Protein AF-A0A0B2SBJ8-F1 (afdb_monomer_lite)

Radius of gyration: 13.87 Å; chains: 1; bounding box: 40×36×32 Å

Foldseek 3Di:
DDDPPPAFDWWFDWPVDPDIDHQADDADVPGDPVNRQQVSCCQRWVDGQPVQFDPPAWDWDDDPPDIDIGTDGDDDDPPDHTDHPDPPTTDDIDGDHDDD

Sequence (100 aa):
MHAVDTGQCLLVKGWKGSSWSFPHGKKSKDEEDHACAIREVMEETGFDVSKLLNKDEYLEVIFGQQRVRLYIIAGVKDDTTFAPLTKKEISQIVSLVQIL

Secondary structure (DSSP, 8-state):
----------EEEETT-S--B-S--PPPTT--HHHHHHHHHHHHHS---TTT--TT-EEEEEETTEEEEEE------TT-----SSTTSEEEEE------

Organism: Glycine soja (NCBI:txid3848)

InterPro domains:
  IPR000086 NUDIX hydrolase domain [PF00293] (6-95)
  IPR000086 NUDIX hydrolase domain [PS51462] (1-100)
  IPR015797 NUDIX hydrolase-like domain superfamily [SSF55811] (5-93)
  IPR020084 NUDIX hydrolase, conserved site [PS00893] (25-46)
  IPR044099 mRNA decapping enzyme 2 , NUDIX hydrolase domain [cd03672] (9-93)

Structure (mmCIF, N/CA/C/O backbone):
data_AF-A0A0B2SBJ8-F1
#
_entry.id   AF-A0A0B2SBJ8-F1
#
loop_
_atom_site.group_PDB
_atom_site.id
_atom_site.type_symbol
_atom_site.label_atom_id
_atom_site.label_alt_id
_atom_site.label_comp_id
_atom_site.label_asym_id
_atom_site.label_entity_id
_atom_site.label_seq_id
_atom_site.pdbx_PDB_ins_code
_atom_site.Cartn_x
_atom_site.Cartn_y
_atom_site.Cartn_z
_atom_site.occupancy
_atom_site.B_iso_or_equiv
_atom_site.auth_seq_id
_atom_site.auth_comp_id
_atom_site.auth_asym_id
_atom_site.auth_atom_id
_atom_site.pdbx_PDB_model_num
ATOM 1 N N . MET A 1 1 ? -23.890 -18.162 2.398 1.00 35.91 1 MET A N 1
ATOM 2 C CA . MET A 1 1 ? -23.801 -16.760 2.854 1.00 35.91 1 MET A CA 1
ATOM 3 C C . MET A 1 1 ? -23.011 -16.020 1.796 1.00 35.91 1 MET A C 1
ATOM 5 O O . MET A 1 1 ? -21.812 -16.234 1.706 1.00 35.91 1 MET A O 1
ATOM 9 N N . HIS A 1 2 ? -23.692 -15.292 0.912 1.00 35.75 2 HIS A N 1
ATOM 10 C CA . HIS A 1 2 ? -23.014 -14.532 -0.136 1.00 35.75 2 HIS A CA 1
ATOM 11 C C . HIS A 1 2 ? -22.438 -13.271 0.503 1.00 35.75 2 HIS A C 1
ATOM 13 O O . HIS A 1 2 ? -23.190 -12.514 1.115 1.00 35.75 2 HIS A O 1
ATOM 19 N N . ALA A 1 3 ? -21.126 -13.067 0.390 1.00 42.59 3 ALA A N 1
ATOM 20 C CA . ALA A 1 3 ? -20.567 -11.741 0.592 1.00 42.59 3 ALA A CA 1
ATOM 21 C C . ALA A 1 3 ? -21.173 -10.842 -0.491 1.00 42.59 3 ALA A C 1
ATOM 23 O O . ALA A 1 3 ? -21.095 -11.171 -1.677 1.00 42.59 3 ALA A O 1
ATOM 24 N N . VAL A 1 4 ? -21.846 -9.769 -0.081 1.00 42.03 4 VAL A N 1
ATOM 25 C CA . VAL A 1 4 ? -22.311 -8.752 -1.020 1.00 42.03 4 VAL A CA 1
ATOM 26 C C . VAL A 1 4 ? -21.079 -7.955 -1.408 1.00 42.03 4 VAL A C 1
ATOM 28 O O . VAL A 1 4 ? -20.563 -7.186 -0.599 1.00 42.03 4 VAL A O 1
ATOM 31 N N . ASP A 1 5 ? -20.599 -8.172 -2.629 1.00 53.94 5 ASP A N 1
ATOM 32 C CA . ASP A 1 5 ? -19.610 -7.294 -3.235 1.00 53.94 5 ASP A CA 1
ATOM 33 C C . ASP A 1 5 ? -20.246 -5.908 -3.386 1.00 53.94 5 ASP A C 1
ATOM 35 O O . ASP A 1 5 ? -21.126 -5.680 -4.216 1.00 53.94 5 ASP A O 1
ATOM 39 N N . THR A 1 6 ? -19.865 -5.009 -2.485 1.00 52.84 6 THR A N 1
ATOM 40 C CA . THR A 1 6 ? -20.369 -3.634 -2.417 1.00 52.84 6 THR A CA 1
ATOM 41 C C . THR A 1 6 ? -19.567 -2.695 -3.318 1.00 52.84 6 THR A C 1
ATOM 43 O O . THR A 1 6 ? -19.782 -1.485 -3.268 1.00 52.84 6 THR A O 1
ATOM 46 N N . GLY A 1 7 ? -18.673 -3.250 -4.150 1.00 66.19 7 GLY A N 1
ATOM 47 C CA . GLY A 1 7 ? -17.771 -2.515 -5.019 1.00 66.19 7 GLY A CA 1
ATOM 48 C C . GLY A 1 7 ? -16.770 -1.728 -4.187 1.00 66.19 7 GLY A C 1
ATOM 49 O O . GLY A 1 7 ? -16.849 -0.506 -4.233 1.00 66.19 7 GLY A O 1
ATOM 50 N N . GLN A 1 8 ? -15.880 -2.411 -3.426 1.00 69.69 8 GLN A N 1
ATOM 51 C CA . GLN A 1 8 ? -14.955 -1.860 -2.405 1.00 69.69 8 GLN A CA 1
ATOM 52 C C . GLN A 1 8 ? -13.444 -1.704 -2.750 1.00 69.69 8 GLN A C 1
ATOM 54 O O . GLN A 1 8 ? -12.796 -2.661 -3.159 1.00 69.69 8 GLN A O 1
ATOM 59 N N . CYS A 1 9 ? -12.852 -0.516 -2.498 1.00 77.81 9 CYS A N 1
ATOM 60 C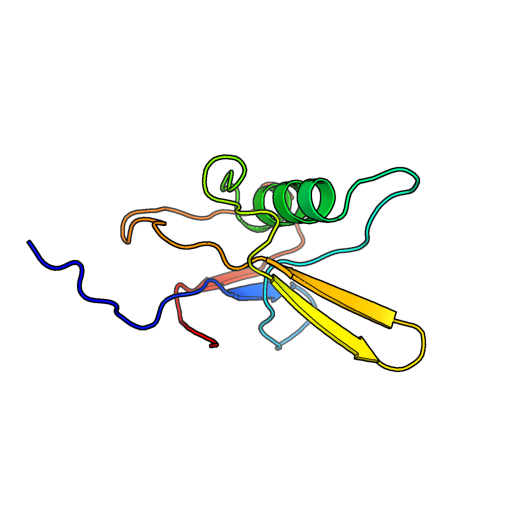 CA . CYS A 1 9 ? -11.397 -0.264 -2.339 1.00 77.81 9 CYS A CA 1
ATOM 61 C C . CYS A 1 9 ? -11.098 1.128 -1.704 1.00 77.81 9 CYS A C 1
ATOM 63 O O . CYS A 1 9 ? -11.770 2.098 -2.030 1.00 77.81 9 CYS A O 1
ATOM 65 N N . LEU A 1 10 ? -10.097 1.230 -0.815 1.00 83.56 10 LEU A N 1
ATOM 66 C CA . LEU A 1 10 ? -9.769 2.366 0.078 1.00 83.56 10 LEU A CA 1
ATOM 67 C C . LEU A 1 10 ? -9.058 3.563 -0.606 1.00 83.56 10 LEU A C 1
ATOM 69 O O . LEU A 1 10 ? -8.126 3.368 -1.385 1.00 83.56 10 LEU A O 1
ATOM 73 N N . LEU A 1 11 ? -9.416 4.802 -0.227 1.00 87.44 11 LEU A N 1
ATOM 74 C CA . LEU A 1 11 ? -8.755 6.045 -0.667 1.00 87.44 11 LEU A CA 1
ATOM 75 C C . LEU A 1 11 ? -8.257 6.908 0.509 1.00 87.44 11 LEU A C 1
ATOM 77 O O . LEU A 1 11 ? -8.894 7.001 1.561 1.00 87.44 11 LEU A O 1
ATOM 81 N N . VAL A 1 12 ? -7.142 7.609 0.289 1.00 85.25 12 VAL A N 1
ATOM 82 C CA . VAL A 1 12 ? -6.492 8.534 1.231 1.00 85.25 12 VAL A CA 1
ATOM 83 C C . VAL A 1 12 ? -6.455 9.965 0.690 1.00 85.25 12 VAL A C 1
ATOM 85 O O . VAL A 1 12 ? -6.516 10.195 -0.520 1.00 85.25 12 VAL A O 1
ATOM 88 N N . LYS A 1 13 ? -6.357 10.947 1.597 1.00 83.06 13 LYS A N 1
ATOM 89 C CA . LYS A 1 13 ? -6.271 12.376 1.261 1.00 83.06 13 LYS A CA 1
ATOM 90 C C . LYS A 1 13 ? -5.124 13.079 1.986 1.00 83.06 13 LYS A C 1
ATOM 92 O O . LYS A 1 13 ? -5.199 13.366 3.189 1.00 83.06 13 LYS A O 1
ATOM 97 N N . GLY A 1 14 ? -4.094 13.416 1.211 1.00 74.81 14 GLY A N 1
ATOM 98 C CA . GLY A 1 14 ? -2.898 14.113 1.681 1.00 74.81 14 GLY A CA 1
ATOM 99 C C . GLY A 1 14 ? -3.172 15.537 2.184 1.00 74.81 14 GLY A C 1
ATOM 100 O O . GLY A 1 14 ? -3.957 16.283 1.605 1.00 74.81 14 GLY A O 1
ATOM 101 N N . TRP A 1 15 ? -2.474 15.949 3.242 1.00 65.50 15 TRP A N 1
ATOM 102 C CA . TRP A 1 15 ? -2.727 17.183 4.002 1.00 65.50 15 TRP A CA 1
ATOM 103 C C . TRP A 1 15 ? -2.691 18.486 3.182 1.00 65.50 15 TRP A C 1
ATOM 105 O O . TRP A 1 15 ? -3.390 19.447 3.496 1.00 65.50 15 TRP A O 1
ATOM 115 N N . LYS A 1 16 ? -1.853 18.545 2.139 1.00 65.38 16 LYS A N 1
ATOM 116 C CA . LYS A 1 16 ? -1.668 19.740 1.290 1.00 65.38 16 LYS A CA 1
ATOM 117 C C . LYS A 1 16 ? -2.510 19.727 0.007 1.00 65.38 16 LYS A C 1
ATOM 119 O O . LYS A 1 16 ? -2.416 20.671 -0.772 1.00 65.38 16 LYS A O 1
ATOM 124 N N . GLY A 1 17 ? -3.281 18.666 -0.241 1.00 63.16 17 GLY A N 1
ATOM 125 C CA . GLY A 1 17 ? -4.017 18.457 -1.486 1.00 63.16 17 GLY A CA 1
ATOM 126 C C . GLY A 1 17 ? -5.512 18.251 -1.257 1.00 63.16 17 GLY A C 1
ATOM 127 O O . GLY A 1 17 ? -5.944 17.693 -0.254 1.00 63.16 17 GLY A O 1
ATOM 128 N N . SER A 1 18 ? -6.327 18.677 -2.222 1.00 66.75 18 SER A N 1
ATOM 129 C CA . SER A 1 18 ? -7.769 18.391 -2.199 1.00 66.75 18 SER A CA 1
ATOM 130 C C . SER A 1 18 ? -8.129 17.029 -2.802 1.00 66.75 18 SER A C 1
ATOM 132 O O . SER A 1 18 ? -9.244 16.559 -2.566 1.00 66.75 18 SER A O 1
ATOM 134 N N . SER A 1 19 ? -7.211 16.418 -3.554 1.00 80.56 19 SER A N 1
ATOM 135 C CA . SER A 1 19 ? -7.378 15.149 -4.266 1.00 80.56 19 SER A CA 1
ATOM 136 C C . SER A 1 19 ? -7.350 13.937 -3.337 1.00 80.56 19 SER A C 1
ATOM 138 O O . SER A 1 19 ? -6.528 13.865 -2.426 1.00 80.56 19 SER A O 1
ATOM 140 N N . TRP A 1 20 ? -8.216 12.973 -3.638 1.00 84.62 20 TRP A N 1
ATOM 141 C CA . TRP A 1 20 ? -8.141 11.609 -3.126 1.00 84.62 20 TRP A CA 1
ATOM 142 C C . TRP A 1 20 ? -7.258 10.762 -4.048 1.00 84.62 20 TRP A C 1
ATOM 144 O O . TRP A 1 20 ? -7.264 10.973 -5.263 1.00 84.62 20 TRP A O 1
ATOM 154 N N . SER A 1 21 ? -6.527 9.808 -3.483 1.00 87.06 21 SER A N 1
ATOM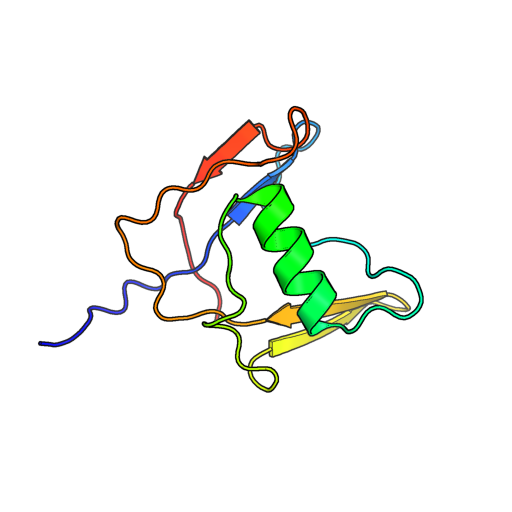 155 C CA . SER A 1 21 ? -5.716 8.827 -4.213 1.00 87.06 21 SER A CA 1
ATOM 156 C C . SER A 1 21 ? -5.767 7.470 -3.515 1.00 87.06 21 SER A C 1
ATOM 158 O O . SER A 1 21 ? -6.141 7.381 -2.346 1.00 87.06 21 SER A O 1
ATOM 160 N N . PHE A 1 22 ? -5.382 6.406 -4.217 1.00 90.88 22 PHE A N 1
ATOM 161 C CA . PHE A 1 22 ? -5.046 5.143 -3.557 1.00 90.88 22 PHE A CA 1
ATOM 162 C C . PHE A 1 22 ? -3.817 5.330 -2.658 1.00 90.88 22 PHE A C 1
ATOM 164 O O . PHE A 1 22 ? -2.991 6.194 -2.977 1.00 90.88 22 PHE A O 1
ATOM 171 N N . PRO A 1 23 ? -3.666 4.528 -1.587 1.00 89.75 23 PRO A N 1
ATOM 172 C CA . PRO A 1 23 ? -2.433 4.508 -0.819 1.00 89.75 23 PRO A CA 1
ATOM 173 C C . PRO A 1 23 ? -1.250 4.143 -1.719 1.00 89.75 23 PRO A C 1
ATOM 175 O O . PRO A 1 23 ? -1.281 3.111 -2.397 1.00 89.75 23 PRO A O 1
ATOM 178 N N . HIS A 1 24 ? -0.238 5.006 -1.788 1.00 88.88 24 HIS A N 1
ATOM 179 C CA . HIS A 1 24 ? 0.910 4.797 -2.667 1.00 88.88 24 HIS A CA 1
ATOM 180 C C . HIS A 1 24 ? 2.120 5.634 -2.251 1.00 88.88 24 HIS A C 1
ATOM 182 O O . HIS A 1 24 ? 2.001 6.792 -1.857 1.00 88.88 24 HIS A O 1
ATOM 188 N N . GLY A 1 25 ? 3.316 5.139 -2.556 1.00 88.06 25 GLY A N 1
ATOM 189 C CA . GLY A 1 25 ? 4.524 5.941 -2.417 1.00 88.06 25 GLY A CA 1
ATOM 190 C C . GLY A 1 25 ? 5.669 5.475 -3.293 1.00 88.06 25 GLY A C 1
ATOM 191 O O . GLY A 1 25 ? 5.478 4.867 -4.350 1.00 88.06 25 GLY A O 1
ATOM 192 N N . LYS A 1 26 ? 6.880 5.872 -2.906 1.00 90.44 26 LYS A N 1
ATOM 193 C CA . LYS A 1 26 ? 8.079 5.683 -3.722 1.00 90.44 26 LYS A CA 1
ATOM 194 C C . LYS A 1 26 ? 8.859 4.489 -3.215 1.00 90.44 26 LYS A C 1
ATOM 196 O O . LYS A 1 26 ? 9.368 4.505 -2.099 1.00 90.44 26 LYS A O 1
ATOM 201 N N . LYS A 1 27 ? 9.043 3.518 -4.104 1.00 91.38 27 LYS A N 1
ATOM 202 C CA . LYS A 1 27 ? 9.879 2.356 -3.842 1.00 91.38 27 LYS A CA 1
ATOM 203 C C . LYS A 1 27 ? 11.313 2.757 -3.494 1.00 91.38 27 LYS A C 1
ATOM 205 O O . LYS A 1 27 ? 11.947 3.528 -4.218 1.00 91.38 27 LYS A O 1
ATOM 210 N N . SER A 1 28 ? 11.815 2.199 -2.402 1.00 91.94 28 SER A N 1
ATOM 211 C CA . SER A 1 28 ? 13.192 2.349 -1.946 1.00 91.94 28 SER A CA 1
ATOM 212 C C . SER A 1 28 ? 14.174 1.560 -2.819 1.00 91.94 28 SER A C 1
ATOM 214 O O . SER A 1 28 ? 13.802 0.684 -3.606 1.00 91.94 28 SER A O 1
ATOM 216 N N . LYS A 1 29 ? 15.469 1.868 -2.691 1.00 92.31 29 LYS A N 1
ATOM 217 C CA . LYS A 1 29 ? 16.521 1.080 -3.344 1.00 92.31 29 LYS A CA 1
ATOM 218 C C . LYS A 1 29 ? 16.492 -0.350 -2.792 1.00 92.31 29 LYS A C 1
ATOM 220 O O . LYS A 1 29 ? 16.384 -0.532 -1.586 1.00 92.31 29 LYS A O 1
ATOM 225 N N . ASP A 1 30 ? 16.602 -1.329 -3.687 1.00 93.31 30 ASP A N 1
ATOM 226 C CA . ASP A 1 30 ? 16.594 -2.767 -3.378 1.00 93.31 30 ASP A CA 1
ATOM 227 C C . ASP A 1 30 ? 15.291 -3.268 -2.693 1.00 93.31 30 ASP A C 1
ATOM 229 O O . ASP A 1 30 ? 15.243 -4.386 -2.188 1.00 93.31 30 ASP A O 1
ATOM 233 N N . GLU A 1 31 ? 14.212 -2.469 -2.708 1.00 93.75 31 GLU A N 1
ATOM 234 C CA . GLU A 1 31 ? 12.878 -2.854 -2.223 1.00 93.75 31 GLU A CA 1
ATOM 235 C C . GLU A 1 31 ? 12.071 -3.556 -3.333 1.00 93.75 31 GLU A C 1
ATOM 237 O O . GLU A 1 31 ? 12.085 -3.163 -4.506 1.00 93.75 31 GLU A O 1
ATOM 242 N N . GLU A 1 32 ? 11.341 -4.606 -2.961 1.00 95.69 32 GLU A N 1
ATOM 243 C CA . GLU A 1 32 ? 10.426 -5.326 -3.849 1.00 95.69 32 GLU A CA 1
ATOM 244 C C . GLU A 1 32 ? 9.097 -4.577 -4.017 1.00 95.69 32 GLU A C 1
ATOM 246 O O . GLU A 1 32 ? 8.594 -3.974 -3.070 1.00 95.69 32 GLU A O 1
ATOM 251 N N . ASP A 1 33 ? 8.481 -4.648 -5.203 1.00 94.88 33 ASP A N 1
ATOM 252 C CA . ASP A 1 33 ? 7.281 -3.848 -5.526 1.00 94.88 33 ASP A CA 1
ATOM 253 C C . ASP A 1 33 ? 6.114 -4.106 -4.545 1.00 94.88 33 ASP A C 1
ATOM 255 O O . ASP A 1 33 ? 5.444 -3.175 -4.100 1.00 94.88 33 ASP A O 1
ATOM 259 N N . HIS A 1 34 ? 5.919 -5.365 -4.141 1.00 94.88 34 HIS A N 1
ATOM 260 C CA . HIS A 1 34 ? 4.905 -5.765 -3.159 1.00 94.88 34 HIS A CA 1
ATOM 261 C C . HIS A 1 34 ? 5.266 -5.371 -1.717 1.00 94.88 34 HIS A C 1
ATOM 263 O O . HIS A 1 34 ? 4.375 -5.071 -0.926 1.00 94.88 34 HIS A O 1
ATOM 269 N N . ALA A 1 35 ? 6.557 -5.350 -1.367 1.00 96.44 35 ALA A N 1
ATOM 270 C CA . ALA A 1 35 ? 7.015 -4.933 -0.042 1.00 96.44 35 ALA A CA 1
ATOM 271 C C . ALA A 1 35 ? 6.804 -3.425 0.156 1.00 96.44 35 ALA A C 1
ATOM 273 O O . ALA A 1 35 ? 6.287 -3.015 1.194 1.00 96.44 35 ALA A O 1
ATOM 274 N N . CYS A 1 36 ? 7.090 -2.631 -0.883 1.00 95.31 36 CYS A N 1
ATOM 275 C CA . CYS A 1 36 ? 6.738 -1.215 -0.928 1.00 95.31 36 CYS A CA 1
ATOM 276 C C . CYS A 1 36 ? 5.232 -1.017 -0.719 1.00 95.31 36 CYS A C 1
ATOM 2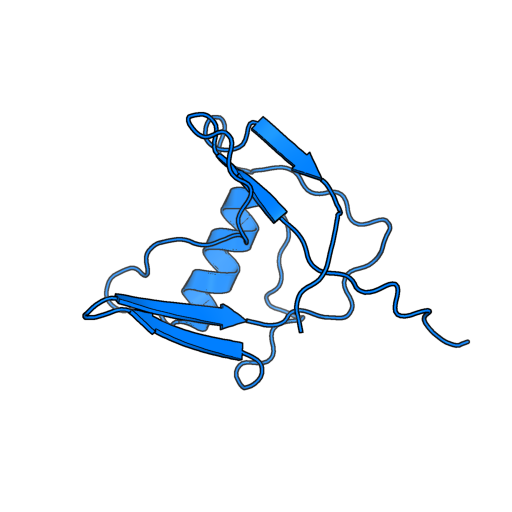78 O O . CYS A 1 36 ? 4.844 -0.256 0.156 1.00 95.31 36 CYS A O 1
ATOM 280 N N . ALA A 1 37 ? 4.377 -1.724 -1.466 1.00 95.00 37 ALA A N 1
ATOM 281 C CA . ALA A 1 37 ? 2.926 -1.571 -1.339 1.00 95.00 37 ALA A CA 1
ATOM 282 C C . ALA A 1 37 ? 2.411 -1.878 0.082 1.00 95.00 37 ALA A C 1
ATOM 284 O O . ALA A 1 37 ? 1.617 -1.111 0.621 1.00 95.00 37 ALA A O 1
ATOM 285 N N . ILE A 1 38 ? 2.901 -2.950 0.719 1.00 94.75 38 ILE A N 1
ATOM 286 C CA . ILE A 1 38 ? 2.556 -3.288 2.113 1.00 94.75 38 ILE A CA 1
ATOM 287 C C . ILE A 1 38 ? 2.989 -2.171 3.071 1.00 94.75 38 ILE A C 1
ATOM 289 O O . ILE A 1 38 ? 2.211 -1.772 3.937 1.00 94.75 38 ILE A O 1
ATOM 293 N N . ARG A 1 39 ? 4.216 -1.657 2.914 1.00 95.44 39 ARG A N 1
ATOM 294 C CA . ARG A 1 39 ? 4.770 -0.598 3.764 1.00 95.44 39 ARG A CA 1
ATOM 295 C C . ARG A 1 39 ? 3.965 0.700 3.654 1.00 95.44 39 ARG A C 1
ATOM 297 O O . ARG A 1 39 ? 3.554 1.228 4.680 1.00 95.44 39 ARG A O 1
ATOM 304 N N . GLU A 1 40 ? 3.702 1.175 2.438 1.00 93.06 40 GLU A N 1
ATOM 305 C CA . GLU A 1 40 ? 2.951 2.418 2.193 1.00 93.06 40 GLU A CA 1
ATOM 306 C C . GLU A 1 40 ? 1.519 2.319 2.754 1.00 93.06 40 GLU A C 1
ATOM 308 O O . GLU A 1 40 ? 1.085 3.198 3.495 1.00 93.06 40 GLU A O 1
ATOM 313 N N . VAL A 1 41 ? 0.805 1.206 2.514 1.00 92.31 41 VAL A N 1
ATOM 314 C CA . VAL A 1 41 ? -0.538 0.992 3.090 1.00 92.31 41 VAL A CA 1
ATOM 315 C C . VAL A 1 41 ? -0.489 0.986 4.623 1.00 92.31 41 VAL A C 1
ATOM 317 O O . VAL A 1 41 ? -1.351 1.594 5.261 1.00 92.31 41 VAL A O 1
ATOM 320 N N . MET A 1 42 ? 0.520 0.358 5.234 1.00 91.31 42 MET A N 1
ATOM 321 C CA . MET A 1 42 ? 0.674 0.347 6.691 1.00 91.31 42 MET A CA 1
ATOM 322 C C . MET A 1 42 ? 0.969 1.750 7.250 1.00 91.31 42 MET A C 1
ATOM 324 O O . MET A 1 42 ? 0.372 2.141 8.251 1.00 91.31 42 MET A O 1
ATOM 328 N N . GLU A 1 43 ? 1.846 2.527 6.610 1.00 88.44 43 GLU A N 1
ATOM 329 C CA . GLU A 1 43 ? 2.187 3.899 7.018 1.00 88.44 43 GLU A CA 1
ATOM 330 C C . GLU A 1 43 ? 0.974 4.844 6.914 1.00 88.44 43 GLU A C 1
ATOM 332 O O . GLU A 1 43 ? 0.654 5.556 7.874 1.00 88.44 43 GLU A O 1
ATOM 337 N N . GLU A 1 44 ? 0.258 4.800 5.786 1.00 87.00 44 GLU A N 1
ATOM 338 C CA . GLU A 1 44 ? -0.847 5.708 5.462 1.00 87.00 44 GLU A CA 1
ATOM 339 C C . GLU A 1 44 ? -2.192 5.329 6.106 1.00 87.00 44 GLU A C 1
ATOM 341 O O . GLU A 1 44 ? -3.037 6.197 6.342 1.00 87.00 44 GLU A O 1
ATOM 346 N N . THR A 1 45 ? -2.418 4.047 6.408 1.00 87.56 45 THR A N 1
ATOM 347 C CA . THR A 1 45 ? -3.738 3.543 6.843 1.00 87.56 45 THR A CA 1
ATOM 348 C C . THR A 1 45 ? -3.708 2.751 8.151 1.00 87.56 45 THR A C 1
ATOM 350 O O . THR A 1 45 ? -4.768 2.498 8.725 1.00 87.56 45 THR A O 1
ATOM 353 N N . GLY A 1 46 ? -2.525 2.360 8.637 1.00 90.12 46 GLY A N 1
ATOM 354 C CA . GLY A 1 46 ? -2.362 1.542 9.843 1.00 90.12 46 GLY A CA 1
ATOM 355 C C . GLY A 1 46 ? -2.767 0.073 9.679 1.00 90.12 46 GLY A C 1
ATOM 356 O O . GLY A 1 46 ? -2.835 -0.644 10.678 1.00 90.12 46 GLY A O 1
ATOM 357 N N . PHE A 1 47 ? -3.051 -0.376 8.452 1.00 90.75 47 PHE A N 1
ATOM 358 C CA . PHE A 1 47 ? -3.546 -1.719 8.157 1.00 90.75 47 PHE A CA 1
ATOM 359 C C . PHE A 1 47 ? -2.506 -2.580 7.425 1.00 90.75 47 PHE A C 1
ATOM 361 O O . PHE A 1 47 ? -1.954 -2.184 6.400 1.00 90.75 47 PHE A O 1
ATOM 368 N N . ASP A 1 48 ? -2.263 -3.788 7.937 1.00 92.69 48 ASP A N 1
ATOM 369 C CA . ASP A 1 48 ? -1.325 -4.750 7.352 1.00 92.69 48 ASP A CA 1
ATOM 370 C C . ASP A 1 48 ? -2.018 -5.637 6.303 1.00 92.69 48 ASP A C 1
ATOM 372 O O . ASP A 1 48 ? -2.759 -6.567 6.632 1.00 92.69 48 ASP A O 1
ATOM 376 N N . VAL A 1 49 ? -1.733 -5.371 5.025 1.00 92.88 49 VAL A N 1
ATOM 377 C CA . VAL A 1 49 ? -2.241 -6.149 3.880 1.00 92.88 49 VAL A CA 1
ATOM 378 C C . VAL A 1 49 ? -1.378 -7.366 3.517 1.00 92.88 49 VAL A C 1
ATOM 380 O O . VAL A 1 49 ? -1.719 -8.088 2.581 1.00 92.88 49 VAL A O 1
ATOM 383 N N . SER A 1 50 ? -0.286 -7.650 4.238 1.00 94.31 50 SER A N 1
ATOM 384 C CA . SER A 1 50 ? 0.695 -8.694 3.872 1.00 94.31 50 SER A CA 1
ATOM 385 C C . SER A 1 50 ? 0.109 -10.100 3.697 1.00 94.31 50 SER A C 1
ATOM 387 O O . SER A 1 50 ? 0.623 -10.885 2.903 1.00 94.31 50 SER A O 1
ATOM 389 N N . LYS A 1 51 ? -0.979 -10.415 4.412 1.00 94.00 51 LYS A N 1
ATOM 390 C CA . LYS A 1 51 ? -1.690 -11.707 4.348 1.00 94.00 51 LYS A CA 1
ATOM 391 C C . LYS A 1 51 ? -2.807 -11.760 3.303 1.00 94.00 51 LYS A C 1
ATOM 393 O O . LYS A 1 51 ? -3.348 -12.837 3.072 1.00 94.00 51 LYS A O 1
ATOM 398 N N . LEU A 1 52 ? -3.176 -10.615 2.730 1.00 90.12 52 LEU A N 1
ATOM 399 C CA . LEU A 1 52 ? -4.238 -10.474 1.728 1.00 90.12 52 LEU A CA 1
ATOM 400 C C . LEU A 1 52 ? -3.676 -10.206 0.323 1.00 90.12 52 LEU A C 1
ATOM 402 O O . LEU A 1 52 ? -4.371 -10.428 -0.662 1.00 90.12 52 LEU A O 1
ATOM 406 N N . LEU A 1 53 ? -2.428 -9.735 0.222 1.00 92.50 53 LEU A N 1
ATOM 407 C CA . LEU A 1 53 ? -1.784 -9.413 -1.048 1.00 92.50 53 LEU A CA 1
ATOM 408 C C . LEU A 1 53 ? -1.475 -10.673 -1.867 1.00 92.50 53 LEU A C 1
ATOM 410 O O . LEU A 1 53 ? -0.619 -11.479 -1.494 1.00 92.50 53 LEU A O 1
ATOM 414 N N . ASN A 1 54 ? -2.101 -10.778 -3.040 1.00 91.94 54 ASN A N 1
ATOM 415 C CA . ASN A 1 54 ? -1.642 -11.647 -4.117 1.00 91.94 54 ASN A CA 1
ATOM 416 C C . ASN A 1 54 ? -0.640 -10.875 -4.999 1.00 91.94 54 ASN A C 1
ATOM 418 O O . ASN A 1 54 ? -0.901 -9.749 -5.417 1.00 91.94 54 ASN A O 1
ATOM 422 N N . LYS A 1 55 ? 0.533 -11.462 -5.274 1.00 94.50 55 LYS A N 1
ATOM 423 C CA . LYS A 1 55 ? 1.598 -10.800 -6.053 1.00 94.50 55 LYS A CA 1
ATOM 424 C C . LYS A 1 55 ? 1.279 -10.700 -7.545 1.00 94.50 55 LYS A C 1
ATOM 426 O O . LYS A 1 55 ? 1.878 -9.861 -8.219 1.00 94.50 55 LYS A O 1
ATOM 431 N N . ASP A 1 56 ? 0.349 -11.523 -8.023 1.00 95.31 56 ASP A N 1
ATOM 432 C CA . ASP A 1 56 ? -0.057 -11.596 -9.426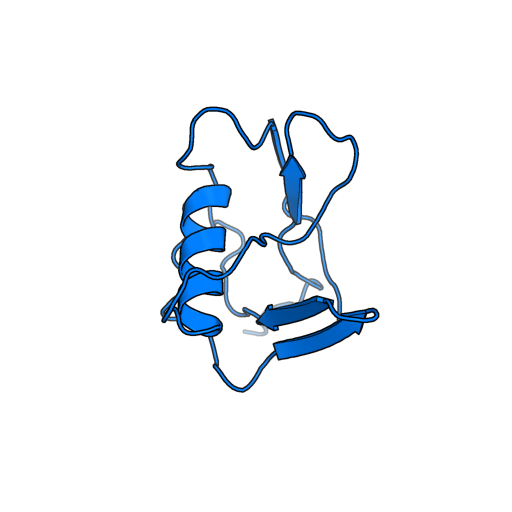 1.00 95.31 56 ASP A CA 1
ATOM 433 C C . ASP A 1 56 ? -1.313 -10.752 -9.731 1.00 95.31 56 ASP A C 1
ATOM 435 O O . ASP A 1 56 ? -1.630 -10.526 -10.896 1.00 95.31 56 ASP A O 1
ATOM 439 N N . GLU A 1 57 ? -1.997 -10.225 -8.705 1.00 91.12 57 GLU A N 1
ATOM 440 C CA . GLU A 1 57 ? -3.179 -9.360 -8.849 1.00 91.12 57 GLU A CA 1
ATOM 441 C C . GLU A 1 57 ? -2.803 -7.883 -8.674 1.00 91.12 57 GLU A C 1
ATOM 443 O O . GLU A 1 57 ? -2.778 -7.330 -7.571 1.00 91.12 57 GLU A O 1
ATOM 448 N N . TYR A 1 58 ? -2.485 -7.230 -9.790 1.00 93.19 58 TYR A N 1
ATOM 449 C CA . TYR A 1 58 ? -2.148 -5.811 -9.821 1.00 93.19 58 TYR A CA 1
ATOM 450 C C . TYR A 1 58 ? -2.554 -5.142 -11.135 1.00 93.19 58 TYR A C 1
ATOM 452 O O . TYR A 1 58 ? -2.567 -5.755 -12.201 1.00 93.19 58 TYR A O 1
ATOM 460 N N . LEU A 1 59 ? -2.796 -3.837 -11.053 1.00 91.81 59 LEU A N 1
ATOM 461 C CA . LEU A 1 59 ? -2.831 -2.932 -12.194 1.00 91.81 59 LEU A CA 1
ATOM 462 C C . LEU A 1 59 ? -1.444 -2.298 -12.342 1.00 91.81 59 LEU A C 1
ATOM 464 O O . LEU A 1 59 ? -0.888 -1.787 -11.369 1.00 91.81 59 LEU A O 1
ATOM 468 N N . GLU A 1 60 ? -0.871 -2.307 -13.546 1.00 93.69 60 GLU A N 1
ATOM 469 C CA . GLU A 1 60 ? 0.369 -1.586 -13.853 1.00 93.69 60 GLU A CA 1
ATOM 470 C C . GLU A 1 60 ? 0.143 -0.611 -15.009 1.00 93.69 60 GLU A C 1
ATOM 472 O O . GLU A 1 60 ? -0.394 -0.978 -16.053 1.00 93.69 60 GLU A O 1
ATOM 477 N N . VAL A 1 61 ? 0.566 0.640 -14.818 1.00 91.31 61 VAL A N 1
ATOM 478 C CA . VAL A 1 61 ? 0.462 1.698 -15.824 1.00 91.31 61 VAL A CA 1
ATOM 479 C C . VAL A 1 61 ? 1.792 2.435 -15.930 1.00 91.31 61 VAL A C 1
ATOM 481 O O . VAL A 1 61 ? 2.427 2.765 -14.925 1.00 91.31 61 VAL A O 1
ATOM 484 N N . ILE A 1 62 ? 2.223 2.698 -17.164 1.00 93.00 62 ILE A N 1
ATOM 485 C CA . ILE A 1 62 ? 3.475 3.395 -17.465 1.00 93.00 62 ILE A CA 1
ATOM 486 C C . ILE A 1 62 ? 3.144 4.750 -18.091 1.00 93.00 62 ILE A C 1
ATOM 488 O O . ILE A 1 62 ? 2.634 4.828 -19.208 1.00 93.00 62 ILE A O 1
ATOM 492 N N . PHE A 1 63 ? 3.466 5.826 -17.376 1.00 88.44 63 PHE A N 1
ATOM 493 C CA . PHE A 1 63 ? 3.308 7.207 -17.824 1.00 88.44 63 PHE A CA 1
ATOM 494 C C . PHE A 1 63 ? 4.690 7.810 -18.101 1.00 88.44 63 PHE A C 1
ATOM 496 O O . PHE A 1 63 ? 5.386 8.298 -17.206 1.00 88.44 63 PHE A O 1
ATOM 503 N N . GLY A 1 64 ? 5.124 7.740 -19.362 1.00 91.38 64 GLY A N 1
ATOM 504 C CA . GLY A 1 64 ? 6.469 8.158 -19.762 1.00 91.38 64 GLY A CA 1
ATOM 505 C C . GLY A 1 64 ? 7.541 7.286 -19.103 1.00 91.38 64 GLY A C 1
ATOM 506 O O . GLY A 1 64 ? 7.680 6.118 -19.445 1.00 91.38 64 GLY A O 1
ATOM 507 N N . GLN A 1 65 ? 8.298 7.854 -18.160 1.00 90.12 65 GLN A N 1
ATOM 508 C CA . GLN A 1 65 ? 9.320 7.133 -17.382 1.00 90.12 65 GLN A CA 1
ATOM 509 C C . GLN A 1 65 ? 8.818 6.650 -16.008 1.00 90.12 65 GLN A C 1
ATOM 511 O O . GLN A 1 65 ? 9.550 5.964 -15.297 1.00 90.12 65 GLN A O 1
ATOM 516 N N . GLN A 1 66 ? 7.596 7.008 -15.602 1.00 88.12 66 GLN A N 1
ATOM 517 C CA . GLN A 1 66 ? 7.026 6.584 -14.323 1.00 88.12 66 GLN A CA 1
ATOM 518 C C . GLN A 1 66 ? 6.225 5.293 -14.502 1.00 88.12 66 GLN A C 1
ATOM 520 O O . GLN A 1 66 ? 5.240 5.272 -15.235 1.00 88.12 66 GLN A O 1
ATOM 525 N N . ARG A 1 67 ? 6.630 4.227 -13.805 1.00 92.38 67 ARG A N 1
ATOM 526 C CA . ARG A 1 67 ? 5.858 2.985 -13.669 1.00 92.38 67 ARG A CA 1
ATOM 527 C C . ARG A 1 67 ? 5.110 3.016 -12.340 1.00 92.38 67 ARG A C 1
ATOM 529 O O . ARG A 1 67 ? 5.748 3.059 -11.289 1.00 92.38 67 ARG A O 1
ATOM 536 N N . VAL A 1 68 ? 3.785 2.974 -12.396 1.00 90.88 68 VAL A N 1
ATOM 537 C CA . VAL A 1 68 ? 2.902 2.861 -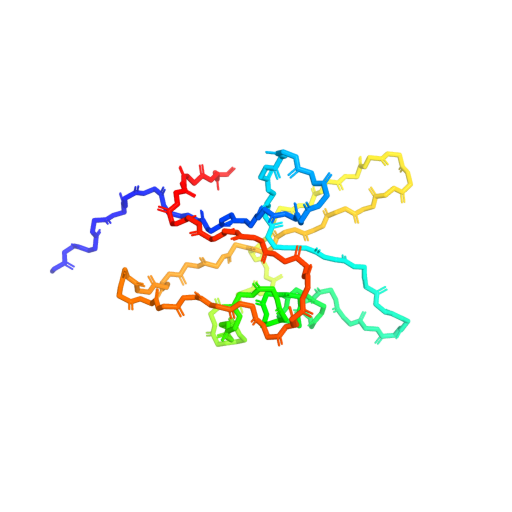11.230 1.00 90.88 68 VAL A CA 1
ATOM 538 C C . VAL A 1 68 ? 2.326 1.451 -11.213 1.00 90.88 68 VAL A C 1
ATOM 540 O O . VAL A 1 68 ? 1.780 1.005 -12.219 1.00 90.88 68 VAL A O 1
ATOM 543 N N . ARG A 1 69 ? 2.439 0.759 -10.077 1.00 93.94 69 ARG A N 1
ATOM 544 C CA . ARG A 1 69 ? 1.822 -0.549 -9.839 1.00 93.94 69 ARG A CA 1
ATOM 545 C C . ARG A 1 69 ? 0.940 -0.459 -8.597 1.00 93.94 69 ARG A C 1
ATOM 547 O O . ARG A 1 69 ? 1.422 -0.044 -7.548 1.00 93.94 69 ARG A O 1
ATOM 554 N N . LEU A 1 70 ? -0.324 -0.848 -8.727 1.00 92.81 70 LEU A N 1
ATOM 555 C CA . LEU A 1 70 ? -1.311 -0.889 -7.648 1.00 92.81 70 LEU A CA 1
A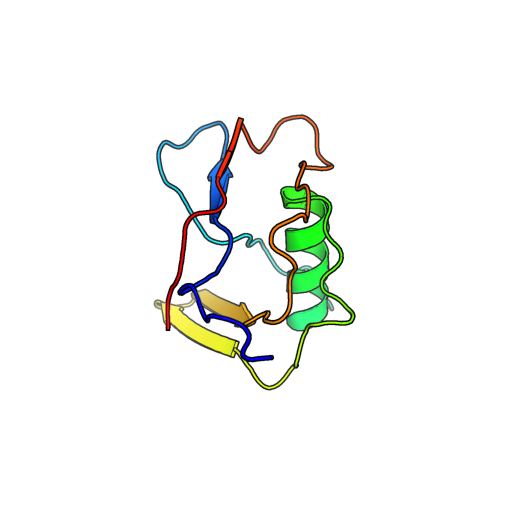TOM 556 C C . LEU A 1 70 ? -1.761 -2.339 -7.466 1.00 92.81 70 LEU A C 1
ATOM 558 O O . LEU A 1 70 ? -2.253 -2.945 -8.414 1.00 92.81 70 LEU A O 1
ATOM 562 N N . TYR A 1 71 ? -1.579 -2.899 -6.272 1.00 93.75 71 TYR A N 1
ATOM 563 C CA . TYR A 1 71 ? -2.038 -4.253 -5.954 1.00 93.75 71 TYR A CA 1
ATOM 564 C C . TYR A 1 71 ? -3.520 -4.244 -5.585 1.00 93.75 71 TYR A C 1
ATOM 566 O O . TYR A 1 71 ? -3.980 -3.344 -4.881 1.00 93.75 71 TYR A O 1
ATOM 574 N N . ILE A 1 72 ? -4.255 -5.254 -6.044 1.00 90.81 72 ILE A N 1
ATOM 575 C CA . ILE A 1 72 ? -5.670 -5.425 -5.716 1.00 90.81 72 ILE A CA 1
ATOM 576 C C . ILE A 1 72 ? -5.746 -6.233 -4.417 1.00 90.81 72 ILE A C 1
ATOM 578 O O . ILE A 1 72 ? -5.207 -7.334 -4.329 1.00 90.81 72 ILE A O 1
ATOM 582 N N . ILE A 1 73 ? -6.383 -5.669 -3.387 1.00 88.94 73 ILE A N 1
ATOM 583 C CA . ILE A 1 73 ? -6.523 -6.295 -2.067 1.00 88.94 73 ILE A CA 1
ATOM 584 C C . ILE A 1 73 ? -8.010 -6.506 -1.779 1.00 88.94 73 ILE A C 1
ATOM 586 O O . ILE A 1 73 ? -8.743 -5.550 -1.537 1.00 88.94 73 ILE A O 1
ATOM 590 N N . ALA A 1 74 ? -8.443 -7.765 -1.780 1.00 85.56 74 ALA A N 1
ATOM 591 C CA . ALA A 1 74 ? -9.808 -8.168 -1.452 1.00 85.56 74 ALA A CA 1
ATOM 592 C C . ALA A 1 74 ? -9.901 -8.783 -0.040 1.00 85.56 74 ALA A C 1
ATOM 594 O O . ALA A 1 74 ? -8.896 -9.109 0.591 1.00 85.56 74 ALA A O 1
ATOM 595 N N . GLY A 1 75 ? -11.126 -8.962 0.465 1.00 82.75 75 GLY A N 1
ATOM 596 C CA . GLY A 1 75 ? -11.375 -9.650 1.741 1.00 82.75 75 GLY A CA 1
ATOM 597 C C . GLY A 1 75 ? -11.080 -8.832 3.006 1.00 82.75 75 GLY A C 1
ATOM 598 O O . GLY A 1 75 ? -11.087 -9.388 4.106 1.00 82.75 75 GLY A O 1
ATOM 599 N N . VAL A 1 76 ? -10.853 -7.522 2.873 1.00 84.12 76 VAL A N 1
ATOM 600 C CA . VAL A 1 76 ? -10.876 -6.585 4.006 1.00 84.12 76 VAL A CA 1
ATOM 601 C C . VAL A 1 76 ? -12.306 -6.510 4.551 1.00 84.12 76 VAL A C 1
ATOM 603 O O . VAL A 1 76 ? -13.262 -6.546 3.780 1.00 84.12 76 VAL A O 1
ATOM 606 N N . LYS A 1 77 ? -12.470 -6.453 5.876 1.00 83.00 77 LYS A N 1
ATOM 607 C CA . LYS A 1 77 ? -13.798 -6.419 6.505 1.00 83.00 77 LYS A CA 1
ATOM 608 C C . LYS A 1 77 ? -14.339 -4.996 6.610 1.00 83.00 77 LYS A C 1
ATOM 610 O O . LYS A 1 77 ? -13.574 -4.086 6.924 1.00 83.00 77 LYS A O 1
ATOM 615 N N . ASP A 1 78 ? -15.655 -4.843 6.512 1.00 77.62 78 ASP A N 1
ATOM 616 C CA . ASP A 1 78 ? -16.354 -3.555 6.656 1.00 77.62 78 ASP A CA 1
ATOM 617 C C . ASP A 1 78 ? -16.164 -2.891 8.036 1.00 77.62 78 ASP A C 1
ATOM 619 O O . ASP A 1 78 ? -16.294 -1.677 8.160 1.00 77.62 78 ASP A O 1
ATOM 623 N N . ASP A 1 79 ? -15.840 -3.668 9.079 1.00 81.44 79 ASP A N 1
ATOM 624 C CA . ASP A 1 79 ? -15.553 -3.177 10.436 1.00 81.44 79 ASP A CA 1
ATOM 625 C C . ASP A 1 79 ? -14.076 -2.786 10.660 1.00 81.44 79 ASP A C 1
ATOM 627 O O . ASP A 1 79 ? -13.686 -2.401 11.767 1.00 81.44 79 ASP A O 1
ATOM 631 N N . THR A 1 80 ? -13.240 -2.850 9.617 1.00 83.00 80 THR A N 1
ATOM 632 C CA . THR A 1 80 ? -11.822 -2.473 9.693 1.00 83.00 80 THR A CA 1
ATOM 633 C C . THR A 1 80 ? -11.678 -0.973 9.944 1.00 83.00 80 THR A C 1
ATOM 635 O O . THR A 1 80 ? -12.124 -0.140 9.158 1.00 83.00 80 THR A O 1
ATOM 638 N N . THR A 1 81 ? -11.007 -0.613 11.039 1.00 83.69 81 THR A N 1
ATOM 639 C CA . THR A 1 81 ? -10.665 0.782 11.346 1.00 83.69 81 THR A CA 1
ATOM 640 C C . THR A 1 81 ? -9.297 1.127 10.767 1.00 83.69 81 THR A C 1
ATOM 642 O O . THR A 1 81 ? -8.322 0.433 11.046 1.00 83.69 81 THR A O 1
ATOM 645 N N . PHE A 1 82 ? -9.217 2.229 10.022 1.00 85.44 82 PHE A N 1
ATOM 646 C CA . PHE A 1 82 ? -7.975 2.757 9.456 1.00 85.44 82 PHE A CA 1
ATOM 647 C C . PHE A 1 82 ? -7.558 4.050 10.167 1.00 85.44 82 PHE A C 1
ATOM 649 O O . PHE A 1 82 ? -8.395 4.913 10.441 1.00 85.44 82 PHE A O 1
ATOM 656 N N . ALA A 1 83 ? -6.264 4.205 10.440 1.00 81.94 83 ALA A N 1
ATOM 657 C CA . ALA A 1 83 ? -5.667 5.421 10.984 1.00 81.94 83 ALA A CA 1
ATOM 658 C C . ALA A 1 83 ? -4.180 5.506 10.582 1.00 81.94 83 ALA A C 1
ATOM 660 O O . ALA A 1 83 ? -3.459 4.528 10.775 1.00 81.94 83 ALA A O 1
ATOM 661 N N . PRO A 1 84 ? -3.689 6.652 10.069 1.00 78.50 84 PRO A N 1
ATOM 662 C CA . PRO A 1 84 ? -2.296 6.786 9.647 1.00 78.50 84 PRO A CA 1
ATOM 663 C C . PRO A 1 84 ? -1.345 6.662 10.841 1.00 78.50 84 PRO A C 1
ATOM 665 O O . PRO A 1 84 ? -1.596 7.222 11.914 1.00 78.50 84 PRO A O 1
ATOM 668 N N . LEU A 1 85 ? -0.214 5.984 10.642 1.00 71.19 85 LEU A N 1
ATOM 669 C CA . LEU A 1 85 ? 0.823 5.855 11.669 1.00 71.19 85 LEU A CA 1
ATOM 670 C C . LEU A 1 85 ? 1.706 7.111 11.736 1.00 71.19 85 LEU A C 1
ATOM 672 O O . LEU A 1 85 ? 2.171 7.490 12.817 1.00 71.19 85 LEU A O 1
ATOM 676 N N . THR A 1 86 ? 1.906 7.804 10.609 1.00 60.84 86 THR A N 1
ATOM 677 C CA . THR A 1 86 ? 2.672 9.056 10.556 1.00 60.84 86 THR A CA 1
ATOM 678 C C . THR A 1 86 ? 1.796 10.272 10.884 1.00 60.84 86 THR A C 1
ATOM 680 O O . THR A 1 86 ? 0.937 10.725 10.123 1.00 60.84 86 THR A O 1
ATOM 683 N N . LYS A 1 87 ? 2.046 10.891 12.046 1.00 48.50 87 LYS A N 1
ATOM 684 C CA . LYS A 1 87 ? 1.427 12.176 12.417 1.00 48.50 87 LYS A CA 1
ATOM 685 C C . LYS A 1 87 ? 1.960 13.321 11.545 1.00 48.50 87 LYS A C 1
ATOM 687 O O . LYS A 1 87 ? 2.871 14.019 11.997 1.00 48.50 87 LYS A O 1
ATOM 692 N N . LYS A 1 88 ? 1.370 13.530 10.355 1.00 50.66 88 LYS A N 1
ATOM 693 C CA . LYS A 1 88 ? 1.194 14.830 9.641 1.00 50.66 88 LYS A CA 1
ATOM 694 C C . LYS A 1 88 ? 0.700 14.720 8.189 1.00 50.66 88 LYS A C 1
ATOM 696 O O . LYS A 1 88 ? 0.433 15.762 7.594 1.00 50.66 88 LYS A O 1
ATOM 701 N N . GLU A 1 89 ? 0.605 13.527 7.606 1.00 49.62 89 GLU A N 1
ATOM 702 C CA . GLU A 1 89 ? 0.467 13.410 6.144 1.00 49.62 89 GLU A CA 1
ATOM 703 C C . GLU A 1 89 ? -0.972 13.251 5.649 1.00 49.62 89 GLU A C 1
ATOM 705 O O . GLU A 1 89 ? -1.294 13.803 4.598 1.00 49.62 89 GLU A O 1
ATOM 710 N N . ILE A 1 90 ? -1.861 12.611 6.414 1.00 49.09 90 ILE A N 1
ATOM 711 C CA . ILE A 1 90 ? -3.240 12.320 5.987 1.00 49.09 90 ILE A CA 1
ATOM 712 C C . ILE A 1 90 ? -4.252 13.000 6.912 1.00 49.09 90 ILE A C 1
ATOM 714 O O . ILE A 1 90 ? -4.118 12.981 8.135 1.00 49.09 90 ILE A O 1
ATOM 718 N N . SER A 1 91 ? -5.248 13.651 6.305 1.00 46.25 91 SER A N 1
ATOM 719 C CA . SER A 1 91 ? -6.227 14.498 7.009 1.00 46.25 91 SER A CA 1
ATOM 720 C C . SER A 1 91 ? -7.572 13.813 7.262 1.00 46.25 91 SER A C 1
ATOM 722 O O . SER A 1 91 ? -8.218 14.084 8.273 1.00 46.25 91 SER A O 1
ATOM 724 N N . GLN A 1 92 ? -7.992 12.933 6.351 1.00 44.88 92 GLN A N 1
ATOM 725 C CA . GLN A 1 92 ? -9.225 12.153 6.416 1.00 44.88 92 GLN A CA 1
ATOM 726 C C . GLN A 1 92 ? -9.014 10.820 5.694 1.00 44.88 92 GLN A C 1
ATOM 728 O O . GLN A 1 92 ? -8.342 10.771 4.662 1.00 44.88 92 GLN A O 1
ATOM 733 N N . ILE A 1 93 ? -9.634 9.766 6.220 1.00 52.22 93 ILE A N 1
ATOM 734 C CA . ILE A 1 93 ? -9.813 8.481 5.545 1.00 52.22 93 ILE A CA 1
ATOM 735 C C . ILE A 1 93 ? -11.317 8.305 5.353 1.00 52.22 93 ILE A C 1
ATOM 737 O O . ILE A 1 93 ? -12.085 8.518 6.292 1.00 52.22 93 ILE A O 1
ATOM 741 N N . VAL A 1 94 ? -11.738 7.948 4.142 1.00 50.06 94 VAL A N 1
ATOM 742 C CA . VAL A 1 94 ? -13.132 7.617 3.834 1.00 50.06 94 VAL A CA 1
ATOM 743 C C . VAL A 1 94 ? -13.140 6.262 3.145 1.00 50.06 94 VAL A C 1
ATOM 745 O O . VAL A 1 94 ? -12.492 6.073 2.119 1.00 50.06 94 VAL A O 1
ATOM 748 N N . SER A 1 95 ? -13.904 5.324 3.699 1.00 41.78 95 SER A N 1
ATOM 749 C CA . SER A 1 95 ? -14.248 4.063 3.047 1.00 41.78 95 SER A CA 1
ATOM 750 C C . SER A 1 95 ? -15.276 4.332 1.936 1.00 41.78 95 SER A C 1
ATOM 752 O O . SER A 1 95 ? -16.481 4.189 2.141 1.00 41.78 95 SER A O 1
ATOM 754 N N . LEU A 1 96 ? -14.799 4.788 0.775 1.00 44.72 96 LEU A N 1
ATOM 755 C CA . LEU A 1 96 ? -15.557 4.885 -0.478 1.00 44.72 96 LEU A CA 1
ATOM 756 C C . LEU A 1 96 ? -14.687 4.484 -1.668 1.00 44.72 96 LEU A C 1
ATOM 758 O O . LEU A 1 96 ? -13.467 4.560 -1.618 1.00 44.72 96 LEU A O 1
ATOM 762 N N . VAL A 1 97 ? -15.349 4.037 -2.726 1.00 41.31 97 VAL A N 1
ATOM 763 C CA . VAL A 1 97 ? -14.956 2.802 -3.402 1.00 41.31 97 VAL A CA 1
ATOM 764 C C . VAL A 1 97 ? -15.563 2.720 -4.820 1.00 41.31 97 VAL A C 1
ATOM 766 O O . VAL A 1 97 ? -16.474 3.497 -5.107 1.00 41.31 97 VAL A O 1
ATOM 769 N N . GLN A 1 98 ? -15.186 1.844 -5.763 1.00 38.78 98 GLN A N 1
ATOM 770 C CA . GLN A 1 98 ? -14.004 0.982 -6.006 1.00 38.78 98 GLN A CA 1
ATOM 771 C C . GLN A 1 98 ? -13.546 1.253 -7.443 1.00 38.78 98 GLN A C 1
ATOM 773 O O . GLN A 1 98 ? -14.292 1.856 -8.219 1.00 38.78 98 GLN A O 1
ATOM 778 N N . ILE A 1 99 ? -12.366 0.754 -7.834 1.00 30.77 99 ILE A N 1
ATOM 779 C CA . ILE A 1 99 ? -12.025 0.642 -9.254 1.00 30.77 99 ILE A CA 1
ATOM 780 C C . ILE A 1 99 ? -11.634 -0.799 -9.641 1.00 30.77 99 ILE A C 1
ATOM 782 O O . ILE A 1 99 ? -10.922 -1.478 -8.898 1.00 30.77 99 ILE A O 1
ATOM 786 N N . LEU A 1 100 ? -12.203 -1.235 -10.772 1.00 36.00 100 LEU A N 1
ATOM 787 C CA . LEU A 1 100 ? -11.969 -2.487 -11.507 1.00 36.00 100 LEU A CA 1
ATOM 788 C C . LEU A 1 100 ? -10.694 -2.403 -12.365 1.00 36.00 100 LEU A C 1
ATOM 790 O O . LEU A 1 100 ? -10.411 -1.286 -12.856 1.00 36.00 100 LEU A O 1
#

pLDDT: mean 78.55, std 18.92, range [30.77, 96.44]